Protein AF-A0A928LWR9-F1 (afdb_monomer)

Solvent-accessible surface area (backbone atoms only — not comparable to full-atom values): 4167 Å² total; per-residue (Å²): 132,67,50,73,67,52,37,51,50,38,32,51,52,51,44,52,48,18,63,78,68,74,43,68,66,54,80,81,78,43,56,71,70,57,42,51,48,35,35,66,42,49,36,58,67,72,54,31,33,54,76,42,69,47,60,87,67,72,101,70,88,79,86,79,74,79,78,130

Foldseek 3Di:
DADPVLLVVLLVVQVVVCVVVVARDDLVNDDPVSSVSLCVRQNDPVSSCVSSVRPDPDPDDDDPPPDD

Sequence (68 aa):
MATPEQIGWAIRTLQKRAQELGYPPKKADFDDATRARIKTFLGPWPRALEQAGLKPTPPNGRKQKAQV

pLDDT: mean 78.97, std 16.32, range [35.59, 93.0]

Radius of gyration: 12.05 Å; Cα contacts (8 Å, |Δi|>4): 50; chains: 1; bounding box: 25×30×33 Å

Structure (mmCIF, N/CA/C/O backbone):
data_AF-A0A928LWR9-F1
#
_entry.id   AF-A0A928LWR9-F1
#
loop_
_atom_site.group_PDB
_atom_site.id
_atom_site.type_symbol
_atom_site.label_atom_id
_atom_site.label_alt_id
_atom_site.label_comp_id
_atom_site.label_asym_id
_atom_site.label_entity_id
_atom_site.label_seq_id
_atom_site.pdbx_PDB_ins_code
_atom_site.Cartn_x
_atom_site.Cartn_y
_atom_site.Cartn_z
_atom_site.occupancy
_atom_site.B_iso_or_equiv
_atom_site.auth_seq_id
_atom_site.auth_comp_id
_atom_site.auth_asym_id
_atom_site.auth_atom_id
_atom_site.pdbx_PDB_model_num
ATOM 1 N N . MET A 1 1 ? 13.088 -2.915 -12.422 1.00 62.31 1 MET A N 1
ATOM 2 C CA . MET A 1 1 ? 13.242 -2.470 -11.019 1.00 62.31 1 MET A CA 1
ATOM 3 C C . MET A 1 1 ? 12.210 -1.390 -10.746 1.00 62.31 1 MET A C 1
ATOM 5 O O . MET A 1 1 ? 12.038 -0.540 -11.611 1.00 62.31 1 MET A O 1
ATOM 9 N N . ALA A 1 2 ? 11.479 -1.454 -9.632 1.00 77.62 2 ALA A N 1
ATOM 10 C CA . ALA A 1 2 ? 10.572 -0.370 -9.255 1.00 77.62 2 ALA A CA 1
ATOM 11 C C . ALA A 1 2 ? 11.396 0.849 -8.824 1.00 77.62 2 ALA A C 1
ATOM 13 O O . ALA A 1 2 ? 12.395 0.689 -8.121 1.00 77.62 2 ALA A O 1
ATOM 14 N N . THR A 1 3 ? 11.016 2.045 -9.265 1.00 89.81 3 THR A N 1
ATOM 15 C CA . THR A 1 3 ? 11.712 3.271 -8.861 1.00 89.81 3 THR A CA 1
ATOM 16 C C . THR A 1 3 ? 11.332 3.643 -7.425 1.00 89.81 3 THR A C 1
ATOM 18 O O . THR A 1 3 ? 10.221 3.331 -6.980 1.00 89.81 3 THR A O 1
ATOM 21 N N . PRO A 1 4 ? 12.210 4.331 -6.676 1.00 86.94 4 PRO A N 1
ATOM 22 C CA . PRO A 1 4 ? 11.868 4.832 -5.343 1.00 86.94 4 PRO A CA 1
ATOM 23 C C . PRO A 1 4 ? 10.604 5.710 -5.353 1.00 86.94 4 PRO A C 1
ATOM 25 O O . PRO A 1 4 ? 9.812 5.669 -4.414 1.00 86.94 4 PRO A O 1
ATOM 28 N N . GLU A 1 5 ? 10.351 6.425 -6.451 1.00 88.81 5 GLU A N 1
ATOM 29 C CA . GLU A 1 5 ? 9.129 7.210 -6.652 1.00 88.81 5 GLU A CA 1
ATOM 30 C C . GLU A 1 5 ? 7.869 6.334 -6.746 1.00 88.81 5 GLU A C 1
ATOM 32 O O . GLU A 1 5 ? 6.843 6.647 -6.142 1.00 88.81 5 GLU A O 1
ATOM 37 N N . GLN A 1 6 ? 7.941 5.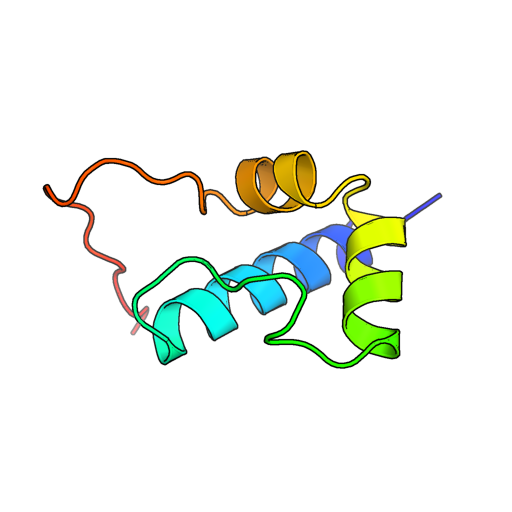195 -7.445 1.00 89.88 6 GLN A N 1
ATOM 38 C CA . GLN A 1 6 ? 6.835 4.234 -7.551 1.00 89.88 6 GLN A CA 1
ATOM 39 C C . GLN A 1 6 ? 6.536 3.550 -6.212 1.00 89.88 6 GLN A C 1
ATOM 41 O O . GLN A 1 6 ? 5.372 3.347 -5.859 1.00 89.88 6 GLN A O 1
ATOM 46 N N . ILE A 1 7 ? 7.583 3.222 -5.452 1.00 90.00 7 ILE A N 1
ATOM 47 C CA . ILE 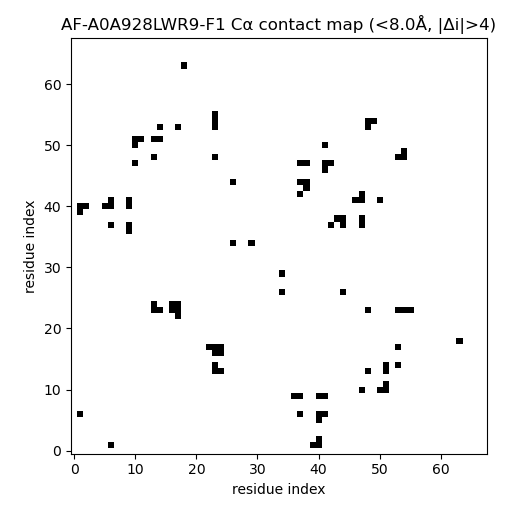A 1 7 ? 7.476 2.665 -4.098 1.00 90.00 7 ILE A CA 1
ATOM 48 C C . ILE A 1 7 ? 6.780 3.678 -3.177 1.00 90.00 7 ILE A C 1
ATOM 50 O O . ILE A 1 7 ? 5.808 3.331 -2.501 1.00 90.00 7 ILE A O 1
ATOM 54 N N . GLY A 1 8 ? 7.214 4.943 -3.207 1.00 91.00 8 GLY A N 1
ATOM 55 C CA . GLY A 1 8 ? 6.594 6.027 -2.443 1.00 91.00 8 GLY A CA 1
ATOM 56 C C . GLY A 1 8 ? 5.128 6.256 -2.818 1.00 91.00 8 GLY A C 1
ATOM 57 O O . GLY A 1 8 ? 4.272 6.380 -1.938 1.00 91.00 8 GLY A O 1
ATOM 58 N N . TRP A 1 9 ? 4.806 6.229 -4.114 1.00 93.00 9 TRP A N 1
ATOM 59 C CA . TRP A 1 9 ? 3.425 6.320 -4.594 1.00 93.00 9 TRP A CA 1
ATOM 60 C C . TRP A 1 9 ? 2.550 5.172 -4.071 1.00 93.00 9 TRP A C 1
ATOM 62 O O . TRP A 1 9 ? 1.431 5.417 -3.610 1.00 93.00 9 TRP A O 1
ATOM 72 N N . ALA A 1 10 ? 3.050 3.932 -4.090 1.00 91.19 10 ALA A N 1
ATOM 73 C CA . ALA A 1 10 ? 2.304 2.767 -3.616 1.00 91.19 10 ALA A CA 1
ATOM 74 C C . ALA A 1 10 ? 2.019 2.845 -2.110 1.00 91.19 10 ALA A C 1
ATOM 76 O O . ALA A 1 10 ? 0.891 2.595 -1.683 1.00 91.19 10 ALA A O 1
ATOM 77 N N . ILE A 1 11 ? 3.014 3.254 -1.316 1.00 90.88 11 ILE A N 1
ATOM 78 C CA . ILE A 1 11 ? 2.863 3.455 0.130 1.00 90.88 11 ILE A CA 1
ATOM 79 C C . ILE A 1 11 ? 1.823 4.540 0.414 1.00 90.88 11 ILE A C 1
ATOM 81 O O . ILE A 1 11 ? 0.881 4.304 1.170 1.00 90.88 11 ILE A O 1
ATOM 85 N N . ARG A 1 12 ? 1.939 5.706 -0.234 1.00 90.94 12 ARG A N 1
ATOM 86 C CA . ARG A 1 12 ? 1.003 6.821 -0.037 1.00 90.94 12 ARG A CA 1
ATOM 87 C C . ARG A 1 12 ? -0.421 6.450 -0.444 1.00 90.94 12 ARG A C 1
ATOM 89 O O . ARG A 1 12 ? -1.367 6.829 0.239 1.00 90.94 12 ARG A O 1
ATOM 96 N N . THR A 1 13 ? -0.576 5.688 -1.526 1.00 91.44 13 THR A N 1
ATOM 97 C CA . THR A 1 13 ? -1.877 5.182 -1.991 1.00 91.44 13 THR A CA 1
ATOM 98 C C . THR A 1 13 ? -2.521 4.275 -0.945 1.00 91.44 13 THR A C 1
ATOM 100 O O . THR A 1 13 ? -3.682 4.474 -0.586 1.00 91.44 13 THR A O 1
ATOM 103 N N . LEU A 1 14 ? -1.756 3.322 -0.405 1.00 89.31 14 LEU A N 1
ATOM 104 C CA . LEU A 1 14 ? -2.220 2.430 0.655 1.00 89.31 14 LEU A CA 1
ATOM 105 C C . LEU A 1 14 ? -2.593 3.204 1.929 1.00 89.31 14 LEU A C 1
ATOM 107 O O . LEU A 1 14 ? -3.653 2.959 2.500 1.00 89.31 14 LEU A O 1
ATOM 111 N N . GLN A 1 15 ? -1.765 4.162 2.353 1.00 88.56 15 GLN A N 1
ATOM 112 C CA . GLN A 1 15 ? -2.016 4.979 3.544 1.00 88.56 15 GLN A CA 1
ATOM 113 C C . GLN A 1 15 ? -3.239 5.880 3.390 1.00 88.56 15 GLN A C 1
ATOM 115 O O . GLN A 1 15 ? -4.082 5.914 4.282 1.00 88.56 15 GLN A O 1
ATOM 120 N N . LYS A 1 16 ? -3.380 6.564 2.248 1.00 89.00 16 LYS A N 1
ATOM 121 C CA . LYS A 1 16 ? -4.542 7.414 1.968 1.00 89.00 16 LYS A CA 1
ATOM 122 C C . LYS A 1 16 ? -5.830 6.599 2.025 1.00 89.00 16 LYS A C 1
ATOM 124 O O . LYS A 1 16 ? -6.776 6.998 2.694 1.00 89.00 16 LYS A O 1
ATOM 129 N N . ARG A 1 17 ? -5.846 5.421 1.393 1.00 88.56 17 ARG A N 1
ATOM 130 C CA . ARG A 1 17 ? -7.025 4.552 1.416 1.00 88.56 17 ARG A CA 1
ATOM 131 C C . ARG A 1 17 ? -7.320 4.019 2.818 1.00 88.56 17 ARG A C 1
ATOM 133 O O . ARG A 1 17 ? -8.477 3.976 3.215 1.00 88.56 17 ARG A O 1
ATOM 140 N N . ALA A 1 18 ? -6.286 3.680 3.587 1.00 86.94 18 ALA A N 1
ATOM 141 C CA . ALA A 1 18 ? -6.447 3.281 4.982 1.00 86.94 18 ALA A CA 1
ATOM 142 C C . ALA A 1 18 ? -7.048 4.393 5.854 1.00 86.94 18 ALA A C 1
ATOM 144 O O . ALA A 1 18 ? -7.835 4.107 6.752 1.00 86.94 18 ALA A O 1
ATOM 145 N N . GLN A 1 19 ? -6.685 5.653 5.595 1.00 83.94 19 GLN A N 1
ATOM 146 C CA . GLN A 1 19 ? -7.246 6.815 6.288 1.00 83.94 19 GLN A CA 1
ATOM 147 C C . GLN A 1 19 ? -8.720 7.027 5.946 1.00 83.94 19 GLN A C 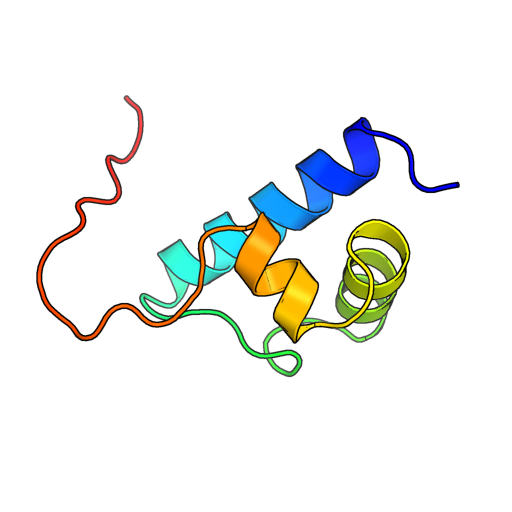1
ATOM 149 O O . GLN A 1 19 ? -9.512 7.261 6.851 1.00 83.94 19 GLN A O 1
ATOM 154 N N . GLU A 1 20 ? -9.096 6.899 4.671 1.00 85.75 20 GLU A N 1
ATOM 155 C CA . GLU A 1 20 ? -10.496 7.021 4.241 1.00 85.75 20 GLU A CA 1
ATOM 156 C C . GLU A 1 20 ? -11.383 5.908 4.805 1.00 85.75 20 GLU A C 1
ATOM 158 O O . GLU A 1 20 ? -12.523 6.154 5.188 1.00 85.75 20 GLU A O 1
ATOM 163 N N . LEU A 1 21 ? -10.863 4.681 4.857 1.00 84.12 21 LEU A N 1
ATOM 164 C CA . LEU A 1 21 ? -11.603 3.517 5.339 1.00 84.12 21 LEU A CA 1
ATOM 165 C C . LEU A 1 21 ? -11.592 3.397 6.871 1.00 84.12 21 LEU A C 1
ATOM 167 O O . LEU A 1 21 ? -12.459 2.742 7.443 1.00 84.12 21 LEU A O 1
ATOM 171 N N . GLY A 1 22 ? -10.600 3.983 7.547 1.00 80.94 22 GLY A N 1
ATOM 172 C CA . GLY A 1 22 ? -10.357 3.783 8.980 1.00 80.94 22 GLY A CA 1
ATOM 173 C C . GLY A 1 22 ? -9.787 2.399 9.329 1.00 80.94 22 GLY A C 1
ATOM 174 O O . GLY A 1 22 ? -9.622 2.078 10.505 1.00 80.94 22 GLY A O 1
ATOM 175 N N . TYR A 1 23 ? -9.467 1.576 8.327 1.00 79.75 23 TYR A N 1
ATOM 176 C CA . TYR A 1 23 ? -8.878 0.244 8.471 1.00 79.75 23 TYR A CA 1
ATOM 177 C C . TYR A 1 23 ? -7.886 -0.039 7.330 1.00 79.75 23 TYR A C 1
ATOM 179 O O . TYR A 1 23 ? -7.967 0.591 6.273 1.00 79.75 23 TYR A O 1
ATOM 187 N N . PRO A 1 24 ? -6.928 -0.971 7.504 1.00 81.38 24 PRO A N 1
ATOM 188 C CA . PRO A 1 24 ? -5.981 -1.314 6.448 1.00 81.38 24 PRO A CA 1
ATOM 189 C C . PRO A 1 24 ? -6.715 -1.854 5.207 1.00 81.38 24 PRO A C 1
ATOM 191 O O . PRO A 1 24 ? -7.438 -2.851 5.317 1.00 81.38 24 PRO A O 1
ATOM 194 N N . PRO A 1 25 ? -6.531 -1.232 4.027 1.00 84.31 25 PRO A N 1
ATOM 195 C CA . PRO A 1 25 ? -7.277 -1.569 2.833 1.00 84.31 25 PRO A CA 1
ATOM 196 C C . PRO A 1 25 ? -6.893 -2.970 2.363 1.00 84.31 25 PRO A C 1
ATOM 198 O O . PRO A 1 25 ? -5.727 -3.389 2.397 1.00 84.31 25 PRO A O 1
ATOM 201 N N . LYS A 1 26 ? -7.890 -3.719 1.908 1.00 84.81 26 LYS A N 1
ATOM 202 C CA . LYS A 1 26 ? -7.696 -5.054 1.359 1.00 84.81 26 LYS A CA 1
ATOM 203 C C . LYS A 1 26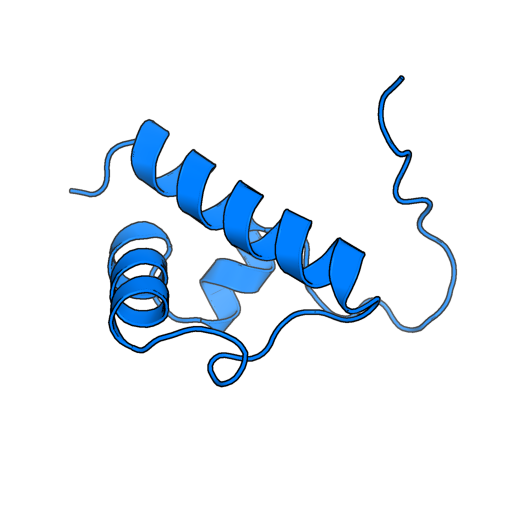 ? -7.398 -4.934 -0.127 1.00 84.81 26 LYS A C 1
ATOM 205 O O . LYS A 1 26 ? -7.708 -3.952 -0.789 1.00 84.81 26 LYS A O 1
ATOM 210 N N . LYS A 1 27 ? -6.849 -6.005 -0.693 1.00 82.44 27 LYS A N 1
ATOM 211 C CA . LYS A 1 27 ? -6.629 -6.127 -2.142 1.00 82.44 27 LYS A CA 1
ATOM 212 C C . LYS A 1 27 ? -7.899 -5.916 -2.987 1.00 82.44 27 LYS A C 1
ATOM 214 O O . LYS A 1 27 ? -7.767 -5.644 -4.168 1.00 82.44 27 LYS A O 1
ATOM 219 N N . ALA A 1 28 ? -9.082 -6.103 -2.396 1.00 85.38 28 ALA A N 1
ATOM 220 C CA . ALA A 1 28 ? -10.379 -5.927 -3.048 1.00 85.38 28 ALA A CA 1
ATOM 221 C C . ALA A 1 28 ? -10.890 -4.475 -3.008 1.00 85.38 28 ALA A C 1
ATOM 223 O O . ALA A 1 28 ? -11.803 -4.146 -3.750 1.00 85.38 28 ALA A O 1
ATOM 224 N N . ASP A 1 29 ? -10.293 -3.608 -2.182 1.00 84.88 29 ASP A N 1
ATOM 225 C CA . ASP A 1 29 ? -10.640 -2.181 -2.098 1.00 84.88 29 ASP A CA 1
ATOM 226 C C . ASP A 1 29 ? -9.999 -1.342 -3.220 1.00 84.88 29 ASP A C 1
ATOM 228 O O . ASP A 1 29 ? -10.140 -0.117 -3.240 1.00 84.88 29 ASP A O 1
ATOM 232 N N . PHE A 1 30 ? -9.265 -1.992 -4.129 1.00 86.69 30 PHE A 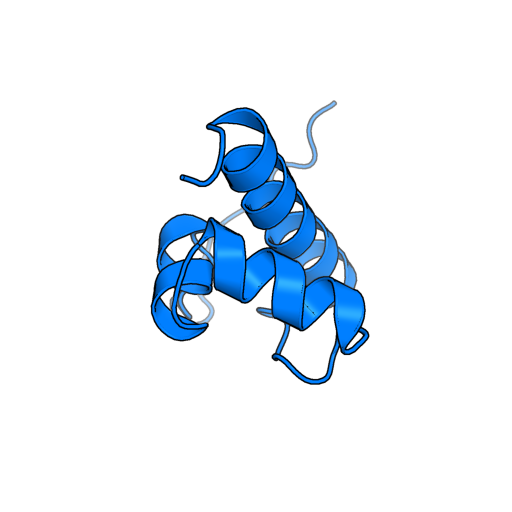N 1
ATOM 233 C CA . PHE A 1 30 ? -8.553 -1.377 -5.243 1.00 86.69 30 PHE A CA 1
ATOM 234 C C . PHE A 1 30 ? -8.890 -2.075 -6.558 1.00 86.69 30 PHE A C 1
ATOM 236 O O . PHE A 1 30 ? -9.041 -3.297 -6.598 1.00 86.69 30 PHE A O 1
ATOM 243 N N . ASP A 1 31 ? -8.881 -1.302 -7.644 1.00 91.06 31 ASP A N 1
ATOM 2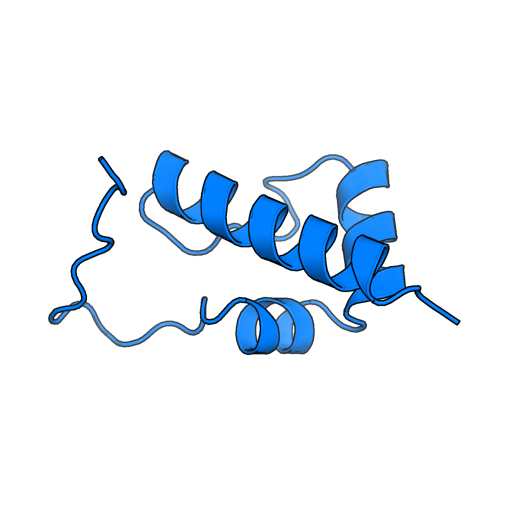44 C CA . ASP A 1 31 ? -8.924 -1.825 -9.006 1.00 91.06 31 ASP A CA 1
ATOM 245 C C . ASP A 1 31 ? -7.756 -2.768 -9.297 1.00 91.06 31 ASP A C 1
ATOM 247 O O . ASP A 1 31 ? -6.651 -2.616 -8.758 1.00 91.06 31 ASP A O 1
ATOM 251 N N . ASP A 1 32 ? -7.973 -3.702 -10.225 1.00 89.38 32 ASP A N 1
ATOM 252 C CA . ASP A 1 32 ? -6.972 -4.703 -10.596 1.00 89.38 32 ASP A CA 1
ATOM 253 C C . ASP A 1 32 ? -5.662 -4.056 -11.080 1.00 89.38 32 ASP A C 1
ATOM 255 O O . ASP A 1 32 ? -4.576 -4.442 -10.645 1.00 89.38 32 ASP A O 1
ATOM 259 N N . ALA A 1 33 ? -5.759 -2.966 -11.851 1.00 89.12 33 ALA A N 1
ATOM 260 C CA . ALA A 1 33 ? -4.604 -2.192 -12.305 1.00 89.12 33 ALA A CA 1
ATOM 261 C C . ALA A 1 33 ? -3.801 -1.581 -11.139 1.00 89.12 33 ALA A C 1
ATOM 263 O O . ALA A 1 33 ? -2.568 -1.659 -11.109 1.00 89.12 33 ALA A O 1
ATOM 264 N N . THR A 1 34 ? -4.483 -0.994 -10.152 1.00 89.12 34 THR A N 1
ATOM 265 C CA . THR A 1 34 ? -3.849 -0.381 -8.973 1.00 89.12 34 THR A CA 1
ATOM 266 C C . THR A 1 34 ? -3.215 -1.447 -8.088 1.00 89.12 34 THR A C 1
ATOM 268 O O . THR A 1 34 ? -2.062 -1.315 -7.673 1.00 89.12 34 THR A O 1
ATOM 271 N N . ARG A 1 35 ? -3.924 -2.554 -7.862 1.00 89.81 35 ARG A N 1
ATOM 272 C CA . ARG A 1 35 ? -3.422 -3.711 -7.121 1.00 89.81 35 ARG A CA 1
ATOM 273 C C . ARG A 1 35 ? -2.189 -4.319 -7.790 1.00 89.81 35 ARG A C 1
ATOM 275 O O . ARG A 1 35 ? -1.216 -4.619 -7.097 1.00 89.81 35 ARG A O 1
ATOM 282 N N . ALA A 1 36 ? -2.210 -4.496 -9.110 1.00 89.94 36 ALA A N 1
ATOM 283 C CA . ALA A 1 36 ? -1.085 -5.022 -9.874 1.00 89.94 36 ALA A CA 1
ATOM 284 C C . ALA A 1 36 ? 0.130 -4.092 -9.783 1.00 89.94 36 ALA A C 1
ATOM 286 O O . ALA A 1 36 ? 1.237 -4.563 -9.535 1.00 89.94 36 ALA A O 1
ATOM 287 N N . AR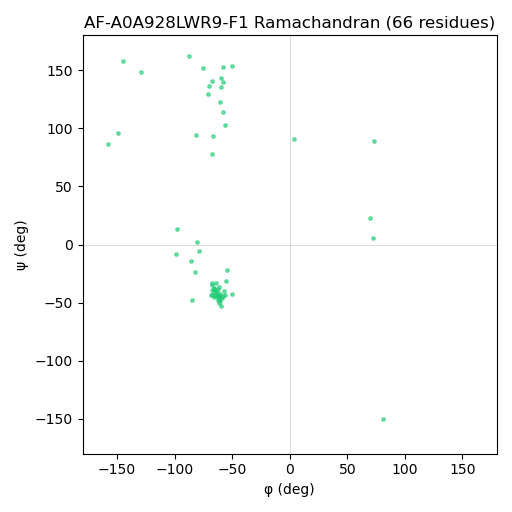G A 1 37 ? -0.071 -2.772 -9.881 1.00 91.00 37 ARG A N 1
ATOM 288 C CA . ARG A 1 37 ? 0.986 -1.767 -9.685 1.00 91.00 37 ARG A CA 1
ATOM 289 C C . ARG A 1 37 ? 1.606 -1.842 -8.294 1.00 91.00 37 ARG A C 1
ATOM 291 O O . ARG A 1 37 ? 2.814 -2.016 -8.182 1.00 91.00 37 ARG A O 1
ATOM 298 N N . ILE A 1 3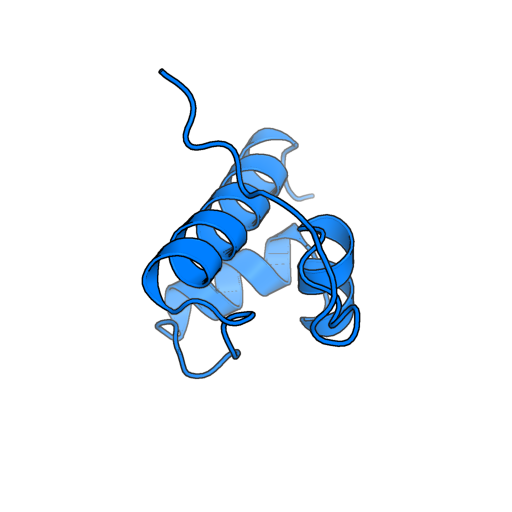8 ? 0.787 -1.794 -7.243 1.00 89.81 38 ILE A N 1
ATOM 299 C CA . ILE A 1 38 ? 1.248 -1.905 -5.850 1.00 89.81 38 ILE A CA 1
ATOM 300 C C . ILE A 1 38 ? 2.029 -3.207 -5.649 1.00 89.81 38 ILE A C 1
ATOM 302 O O . ILE A 1 38 ? 3.107 -3.188 -5.058 1.00 89.81 38 ILE A O 1
ATOM 306 N N . LYS A 1 39 ? 1.529 -4.324 -6.193 1.00 88.50 39 LYS A N 1
ATOM 307 C CA . LYS A 1 39 ? 2.207 -5.624 -6.134 1.00 88.50 39 LYS A CA 1
ATOM 308 C C . LYS A 1 39 ? 3.554 -5.611 -6.861 1.00 88.50 39 LYS A C 1
ATOM 310 O O . LYS A 1 39 ? 4.516 -6.191 -6.371 1.00 88.50 39 LYS A O 1
ATOM 315 N N . THR A 1 40 ? 3.639 -4.966 -8.018 1.00 90.94 40 THR A N 1
ATOM 316 C CA . THR A 1 40 ? 4.886 -4.844 -8.784 1.00 90.94 40 THR A CA 1
ATOM 317 C C . THR A 1 40 ? 5.912 -3.970 -8.061 1.00 90.94 40 THR A C 1
ATOM 319 O O . THR A 1 40 ? 7.105 -4.256 -8.124 1.00 90.94 40 THR A O 1
ATOM 322 N N . PHE A 1 41 ? 5.465 -2.930 -7.352 1.00 90.69 41 PHE A N 1
ATOM 323 C CA . PHE A 1 41 ? 6.354 -1.972 -6.687 1.00 90.69 41 PHE A CA 1
ATOM 324 C C . PHE A 1 41 ? 6.803 -2.427 -5.298 1.00 90.69 41 PHE A C 1
ATOM 326 O O . PHE A 1 41 ? 7.988 -2.382 -4.985 1.00 90.69 41 PHE A O 1
ATOM 333 N N . LEU A 1 42 ? 5.863 -2.875 -4.465 1.00 88.19 42 LEU A N 1
ATOM 334 C CA . LEU A 1 42 ? 6.107 -3.256 -3.071 1.00 88.19 42 LEU A CA 1
ATOM 335 C C . LEU A 1 42 ? 6.259 -4.769 -2.877 1.00 88.19 42 LEU A C 1
ATOM 337 O O . LEU A 1 42 ? 6.618 -5.227 -1.788 1.00 88.19 42 LEU A O 1
ATOM 341 N N . GLY A 1 43 ? 5.995 -5.551 -3.922 1.00 87.31 43 GLY A N 1
ATOM 342 C CA . GLY A 1 43 ? 5.996 -7.002 -3.862 1.00 87.31 43 GLY A CA 1
ATOM 343 C C . GLY A 1 43 ? 4.683 -7.559 -3.291 1.00 87.31 43 GLY A C 1
ATOM 344 O O . GLY A 1 43 ? 3.608 -6.988 -3.482 1.00 87.31 43 GLY A O 1
ATOM 345 N N . PRO A 1 44 ? 4.715 -8.718 -2.618 1.00 88.44 44 PRO A N 1
ATOM 346 C CA . PRO A 1 44 ? 3.504 -9.367 -2.129 1.00 88.44 44 PRO A CA 1
ATOM 347 C C . PRO A 1 44 ? 2.723 -8.467 -1.158 1.00 88.44 44 PRO A C 1
ATOM 349 O O . PRO A 1 44 ? 3.302 -7.763 -0.338 1.00 88.44 44 PRO A O 1
ATOM 352 N N . TRP A 1 45 ? 1.389 -8.525 -1.227 1.00 86.00 45 TRP A N 1
ATOM 353 C CA . TRP A 1 45 ? 0.483 -7.639 -0.478 1.00 86.00 45 TRP A CA 1
ATOM 354 C C . TRP A 1 45 ? 0.777 -7.525 1.030 1.00 86.00 45 TRP A C 1
ATOM 356 O O . TRP A 1 45 ? 0.776 -6.406 1.537 1.00 86.00 45 TRP A O 1
ATOM 366 N N . PRO A 1 46 ? 1.086 -8.617 1.762 1.00 84.69 46 PRO A N 1
ATOM 367 C CA . PRO A 1 46 ? 1.467 -8.509 3.171 1.00 84.69 46 PRO A CA 1
ATOM 368 C C . PRO A 1 46 ? 2.689 -7.605 3.374 1.00 84.69 46 PRO A C 1
ATOM 370 O O . PRO A 1 46 ? 2.647 -6.699 4.200 1.00 84.69 46 PRO A O 1
ATOM 373 N N . ARG A 1 47 ? 3.720 -7.763 2.535 1.00 85.94 47 ARG A N 1
ATOM 374 C CA . ARG A 1 47 ? 4.938 -6.943 2.562 1.00 85.94 47 ARG A CA 1
ATOM 375 C C . ARG A 1 47 ? 4.667 -5.493 2.163 1.00 85.94 47 ARG A C 1
ATOM 377 O O . ARG A 1 47 ? 5.315 -4.583 2.670 1.00 85.94 47 ARG A O 1
ATOM 384 N N . ALA A 1 48 ? 3.710 -5.262 1.267 1.00 88.25 48 ALA A N 1
ATOM 385 C CA . ALA A 1 48 ? 3.267 -3.919 0.905 1.00 88.25 48 ALA A CA 1
ATOM 386 C C . ALA A 1 48 ? 2.620 -3.193 2.092 1.00 88.25 48 ALA A C 1
ATOM 388 O O . ALA A 1 48 ? 2.951 -2.041 2.364 1.00 88.25 48 ALA A O 1
ATOM 389 N N . LEU A 1 49 ? 1.756 -3.884 2.842 1.00 86.12 49 LEU A N 1
ATOM 390 C CA . LEU A 1 49 ? 1.152 -3.347 4.063 1.00 86.12 49 LEU A CA 1
ATOM 391 C C . LEU A 1 49 ? 2.192 -3.117 5.165 1.00 86.12 49 LEU A C 1
ATOM 393 O O . LEU A 1 49 ? 2.111 -2.118 5.873 1.00 86.12 49 LEU A O 1
ATOM 397 N N . GLU A 1 50 ? 3.183 -4.001 5.292 1.00 86.06 50 GLU A N 1
ATOM 398 C CA . GLU A 1 50 ? 4.311 -3.813 6.211 1.00 86.06 50 GLU A CA 1
ATOM 399 C C . GLU A 1 50 ? 5.110 -2.553 5.886 1.00 86.06 50 GLU A C 1
ATOM 401 O O . GLU A 1 50 ? 5.336 -1.730 6.769 1.00 86.06 50 GLU A O 1
ATOM 406 N N . GLN A 1 51 ? 5.473 -2.368 4.615 1.00 84.62 51 GLN A N 1
ATOM 407 C CA . GLN A 1 51 ? 6.182 -1.173 4.152 1.00 84.62 51 GLN A CA 1
ATOM 408 C C . GLN A 1 51 ? 5.346 0.099 4.311 1.00 84.62 51 GLN A C 1
ATOM 410 O O . GLN A 1 51 ? 5.891 1.159 4.602 1.00 84.62 51 GLN A O 1
ATOM 415 N N . ALA A 1 52 ? 4.024 -0.003 4.162 1.00 85.94 52 ALA A N 1
ATOM 416 C CA . ALA A 1 52 ? 3.111 1.115 4.365 1.00 85.94 52 ALA A CA 1
ATOM 417 C C . ALA A 1 52 ? 2.809 1.416 5.847 1.00 85.94 52 ALA A C 1
ATOM 419 O O . ALA A 1 52 ? 2.124 2.399 6.139 1.00 85.94 52 ALA A O 1
ATOM 420 N N . GLY A 1 53 ? 3.295 0.595 6.786 1.00 84.81 53 GLY A N 1
ATOM 421 C CA . GLY A 1 53 ? 3.004 0.740 8.216 1.00 84.81 53 GLY A CA 1
ATOM 422 C C . GLY A 1 53 ? 1.554 0.406 8.586 1.00 84.81 53 GLY A C 1
ATOM 423 O O . GLY A 1 53 ? 1.058 0.863 9.610 1.00 84.81 53 GLY A O 1
ATOM 424 N N . LEU A 1 54 ? 0.869 -0.387 7.758 1.00 80.75 54 LEU A N 1
ATOM 425 C CA . LEU A 1 54 ? -0.556 -0.721 7.873 1.00 80.75 54 LEU A CA 1
ATOM 426 C C . LEU A 1 54 ? -0.813 -2.071 8.558 1.00 80.75 54 LEU A C 1
ATOM 428 O O . LEU A 1 54 ? -1.921 -2.606 8.489 1.00 80.75 54 LEU A O 1
ATOM 432 N N . LYS A 1 55 ? 0.199 -2.656 9.210 1.00 70.44 55 LYS A N 1
ATOM 433 C CA . LYS A 1 55 ? 0.012 -3.867 10.018 1.00 70.44 55 LYS A CA 1
ATOM 434 C C . LYS A 1 55 ? -1.030 -3.606 11.120 1.00 70.44 55 LYS A C 1
ATOM 436 O O . LYS A 1 55 ? -0.988 -2.541 11.739 1.00 70.44 55 LYS A O 1
ATOM 441 N N . PRO A 1 56 ? -1.927 -4.571 11.401 1.00 55.06 56 PRO A N 1
ATOM 442 C CA . PRO A 1 56 ? -2.902 -4.450 12.473 1.00 55.06 56 PRO A CA 1
ATOM 443 C C . PRO A 1 56 ? -2.155 -4.448 13.806 1.00 55.06 56 PRO A C 1
ATOM 445 O O . PRO A 1 56 ? -1.841 -5.492 14.368 1.00 55.06 56 PRO A O 1
ATOM 448 N N . THR A 1 57 ? -1.838 -3.262 14.314 1.00 47.22 57 THR A N 1
ATOM 449 C CA . THR A 1 57 ? -1.711 -3.121 15.761 1.00 47.22 57 THR A CA 1
ATOM 450 C C . THR A 1 57 ? -3.143 -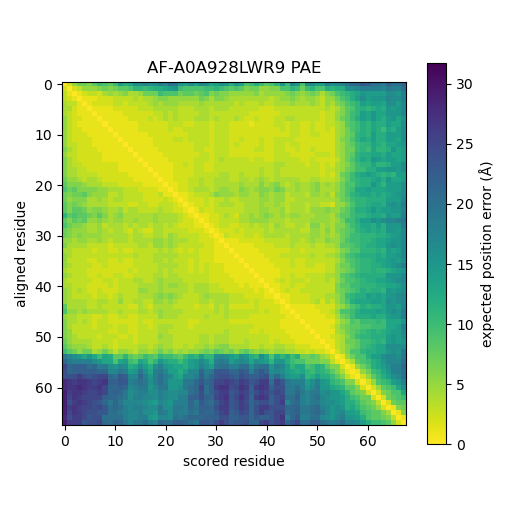3.233 16.292 1.00 47.22 57 THR A C 1
ATOM 452 O O . THR A 1 57 ? -4.022 -2.574 15.725 1.00 47.22 57 THR A O 1
ATOM 455 N N . PRO A 1 58 ? -3.428 -4.083 17.298 1.00 46.47 58 PRO A N 1
ATOM 456 C CA . PRO A 1 58 ? -4.743 -4.118 17.935 1.00 46.47 58 PRO A CA 1
ATOM 457 C C . PRO A 1 58 ? -5.173 -2.695 18.329 1.00 46.47 58 PRO A C 1
ATOM 459 O O . PRO A 1 58 ? -4.300 -1.843 18.515 1.00 46.47 58 PRO A O 1
ATOM 462 N N . PRO A 1 59 ? -6.486 -2.412 18.411 1.00 46.00 59 PRO A N 1
ATOM 463 C CA . PRO A 1 59 ? -7.040 -1.064 18.505 1.00 46.00 59 PRO A CA 1
ATOM 464 C C . PRO A 1 59 ? -6.668 -0.406 19.837 1.00 46.00 59 PRO A C 1
ATOM 466 O O . PRO A 1 59 ? -7.462 -0.335 20.765 1.00 46.00 59 PRO A O 1
ATOM 469 N N . ASN A 1 60 ? -5.436 0.074 19.945 1.00 47.50 60 ASN A N 1
ATOM 470 C CA . ASN A 1 60 ? -5.010 0.953 21.006 1.00 47.50 60 ASN A CA 1
ATOM 471 C C . ASN A 1 60 ? -3.909 1.878 20.483 1.00 47.50 60 ASN A C 1
ATOM 473 O O . ASN A 1 60 ? -2.732 1.533 20.428 1.00 47.50 60 ASN A O 1
ATOM 477 N N . GLY A 1 61 ? -4.340 3.073 20.077 1.00 51.62 61 GLY A N 1
ATOM 478 C CA . GLY A 1 61 ? -3.509 4.270 20.037 1.00 51.62 61 GLY A CA 1
ATOM 479 C C . GLY A 1 61 ? -2.458 4.353 18.933 1.00 51.62 61 GLY A C 1
ATOM 480 O O . GLY A 1 61 ? -1.283 4.110 19.180 1.00 51.62 61 GLY A O 1
ATOM 481 N N . ARG A 1 62 ? -2.827 4.895 17.765 1.00 50.03 62 ARG A N 1
ATOM 482 C CA . ARG A 1 62 ? -1.907 5.754 16.994 1.00 50.03 62 ARG A CA 1
ATOM 483 C C . ARG A 1 62 ? -2.650 6.673 16.026 1.00 50.03 62 ARG A C 1
ATOM 485 O O . ARG A 1 62 ? -2.862 6.375 14.861 1.00 50.03 62 ARG A O 1
ATOM 492 N N . LYS A 1 63 ? -3.044 7.818 16.589 1.00 50.81 63 LYS A N 1
ATOM 493 C CA . LYS A 1 63 ? -2.945 9.174 16.028 1.00 50.81 63 LYS A CA 1
ATOM 494 C C . LYS A 1 63 ? -2.394 9.183 14.585 1.00 50.81 63 LYS A C 1
ATOM 496 O O . LYS A 1 63 ? -1.185 9.305 14.399 1.00 50.81 63 LYS A O 1
ATOM 501 N N . GLN A 1 64 ? -3.248 9.113 13.569 1.00 51.91 64 GLN A N 1
ATOM 502 C CA . GLN A 1 64 ? -2.856 9.633 12.261 1.00 51.91 64 GLN A CA 1
ATOM 503 C C . GLN A 1 64 ? -3.076 11.136 12.330 1.00 51.91 64 GLN A C 1
ATOM 505 O O . GLN A 1 64 ? -4.190 11.635 12.208 1.00 51.91 64 GLN A O 1
ATOM 510 N N . LYS A 1 65 ? -1.994 11.840 12.672 1.00 45.12 65 LYS A N 1
ATOM 511 C CA . LYS A 1 65 ? -1.900 13.283 12.518 1.00 45.12 65 LYS A CA 1
ATOM 512 C C . LYS A 1 65 ? -2.171 13.587 11.045 1.00 45.12 65 LYS A C 1
ATOM 514 O O . LYS A 1 65 ? -1.306 13.345 10.208 1.00 45.12 65 LYS A O 1
ATOM 519 N N . ALA A 1 66 ? -3.374 14.070 10.747 1.00 41.34 66 ALA A N 1
ATOM 520 C CA . ALA A 1 66 ? -3.605 14.850 9.548 1.00 41.34 66 ALA A CA 1
ATOM 521 C C . ALA A 1 66 ? -2.658 16.050 9.641 1.00 41.34 66 ALA A C 1
ATOM 523 O O . ALA A 1 66 ? -2.690 16.822 10.601 1.00 41.34 66 ALA A O 1
ATOM 524 N N . GLN A 1 67 ? -1.709 16.070 8.717 1.00 43.53 67 GLN A N 1
ATOM 525 C CA . GLN A 1 67 ? -0.791 17.166 8.495 1.00 43.53 67 GLN A CA 1
ATOM 526 C C . GLN A 1 67 ? -1.609 18.417 8.141 1.00 43.53 67 GLN A C 1
ATOM 528 O O . GLN A 1 67 ? -2.588 18.316 7.402 1.00 43.53 67 GLN A O 1
ATOM 533 N N . VAL A 1 68 ? -1.214 19.525 8.769 1.00 35.59 68 VAL A N 1
ATOM 534 C CA . VAL A 1 68 ? -1.706 20.904 8.615 1.00 35.59 68 VAL A CA 1
ATOM 535 C C . VAL A 1 68 ? -1.732 21.400 7.175 1.00 35.59 68 VAL A C 1
ATOM 537 O O . VAL A 1 68 ? -0.894 20.921 6.376 1.00 35.59 68 VAL A O 1
#

Mean predicted aligned error: 7.51 Å

Secondary structure (DSSP, 8-state):
---HHHHHHHHHHHHHHHHHHSSPPPTTSS-HHHHHHHHHHH-SHHHHHHHTT-----SS--------